Protein AF-A0A971YP90-F1 (afdb_monomer_lite)

Sequence (49 aa):
MNVQLLMEKLGGGGHLTIAGAQLPGLDVGAAQMKVSAILEEYLSEGDEA

pLDDT: mean 91.85, std 10.28, range [49.75, 98.06]

Foldseek 3Di:
DQVQVLQVVQVWGDGRVDIHHDDPPDDPVRVVVSSVVSVVVVVVVVVVD

Structure (mmCIF, N/CA/C/O backbone):
data_AF-A0A971YP90-F1
#
_entry.id   AF-A0A971YP90-F1
#
loop_
_atom_site.group_PDB
_atom_site.id
_atom_site.type_symbol
_atom_site.label_atom_id
_atom_site.label_alt_id
_atom_site.label_comp_id
_atom_site.label_asym_id
_atom_site.label_entity_id
_atom_site.label_seq_id
_atom_site.pdbx_PDB_ins_code
_atom_site.Cartn_x
_atom_site.Cartn_y
_atom_site.Cartn_z
_atom_site.occupancy
_atom_site.B_iso_or_equiv
_atom_site.auth_seq_id
_atom_site.auth_comp_id
_atom_site.auth_asym_id
_atom_site.auth_atom_id
_atom_site.pdbx_PDB_model_num
ATOM 1 N N . MET A 1 1 ? 7.646 -5.569 -12.500 1.00 83.38 1 MET A N 1
ATOM 2 C CA . MET A 1 1 ? 6.727 -5.021 -11.482 1.00 83.38 1 ME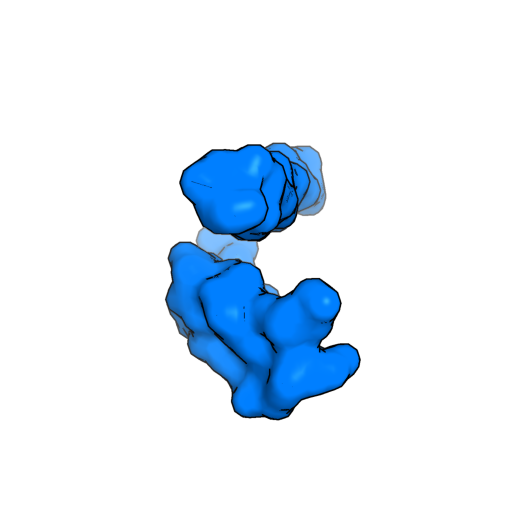T A CA 1
ATOM 3 C C . MET A 1 1 ? 7.548 -4.581 -10.285 1.00 83.38 1 MET A C 1
ATOM 5 O O . MET A 1 1 ? 8.264 -5.404 -9.729 1.00 83.38 1 MET A O 1
ATOM 9 N N . ASN A 1 2 ? 7.504 -3.295 -9.949 1.00 92.19 2 ASN A N 1
ATOM 10 C CA . ASN A 1 2 ? 8.187 -2.745 -8.782 1.00 92.19 2 ASN A CA 1
ATOM 11 C C . ASN A 1 2 ? 7.199 -2.706 -7.607 1.00 92.19 2 ASN A C 1
ATOM 13 O O . ASN A 1 2 ? 6.328 -1.839 -7.559 1.00 92.19 2 ASN A O 1
ATOM 17 N N . VAL A 1 3 ? 7.319 -3.656 -6.677 1.00 94.38 3 VAL A N 1
ATOM 18 C CA . VAL A 1 3 ? 6.357 -3.786 -5.569 1.00 94.38 3 VAL A CA 1
ATOM 19 C C . VAL A 1 3 ? 6.543 -2.728 -4.484 1.00 94.38 3 VAL A C 1
ATOM 21 O O . VAL A 1 3 ? 5.616 -2.484 -3.715 1.00 94.38 3 VAL A O 1
ATOM 24 N N . GLN A 1 4 ? 7.696 -2.053 -4.449 1.00 96.12 4 GLN A N 1
ATOM 25 C CA . GLN A 1 4 ? 7.920 -0.903 -3.575 1.00 96.12 4 GLN A CA 1
ATOM 26 C C . GLN A 1 4 ? 6.905 0.208 -3.875 1.00 96.12 4 GLN A C 1
ATOM 28 O O . GLN A 1 4 ? 6.204 0.640 -2.966 1.00 96.12 4 GLN A O 1
ATOM 33 N N . LEU A 1 5 ? 6.767 0.603 -5.148 1.00 93.81 5 LEU A N 1
ATOM 34 C CA . LEU A 1 5 ? 5.865 1.687 -5.567 1.00 93.81 5 LEU A CA 1
ATOM 35 C C . LEU A 1 5 ? 4.397 1.370 -5.244 1.00 93.81 5 LEU A C 1
ATOM 37 O O . LEU A 1 5 ? 3.661 2.232 -4.771 1.00 93.81 5 LEU A O 1
ATOM 41 N N . LEU A 1 6 ? 3.985 0.112 -5.440 1.00 94.00 6 LEU A N 1
ATOM 42 C CA . LEU A 1 6 ? 2.642 -0.360 -5.086 1.00 94.00 6 LEU A CA 1
ATOM 43 C C . LEU A 1 6 ? 2.360 -0.199 -3.585 1.00 94.00 6 LEU A C 1
ATOM 45 O O . LEU A 1 6 ? 1.289 0.260 -3.193 1.00 94.00 6 LEU A O 1
ATOM 49 N N . MET A 1 7 ? 3.315 -0.583 -2.733 1.00 95.81 7 MET A N 1
ATOM 50 C CA . MET A 1 7 ? 3.137 -0.525 -1.279 1.00 95.81 7 MET A CA 1
ATOM 51 C C . MET A 1 7 ? 3.283 0.897 -0.727 1.00 95.81 7 MET A C 1
ATOM 53 O O . MET A 1 7 ? 2.620 1.227 0.254 1.00 95.81 7 MET A O 1
ATOM 57 N N . GLU A 1 8 ? 4.071 1.766 -1.363 1.00 95.19 8 GLU A N 1
ATOM 58 C CA . GLU A 1 8 ? 4.142 3.195 -1.022 1.00 95.19 8 GLU A CA 1
ATOM 59 C C . GLU A 1 8 ? 2.796 3.904 -1.248 1.00 95.19 8 GLU A C 1
ATOM 61 O O . GLU A 1 8 ? 2.377 4.681 -0.389 1.00 95.19 8 GLU A O 1
ATOM 66 N N . LYS A 1 9 ? 2.043 3.561 -2.312 1.00 93.06 9 LYS A N 1
ATOM 67 C CA . LYS A 1 9 ? 0.657 4.049 -2.517 1.00 93.06 9 LYS A CA 1
ATOM 68 C C . LYS A 1 9 ? -0.296 3.635 -1.376 1.00 93.06 9 LYS A C 1
ATOM 70 O O . LYS A 1 9 ? -1.303 4.297 -1.132 1.00 93.06 9 LYS A O 1
ATOM 75 N N . LEU A 1 10 ? 0.031 2.571 -0.637 1.00 94.12 10 LEU A N 1
ATOM 76 C CA . LEU A 1 10 ? -0.697 2.109 0.554 1.00 94.12 10 LEU A CA 1
ATOM 77 C C . LEU A 1 10 ? -0.149 2.674 1.878 1.00 94.12 10 LEU A C 1
ATOM 79 O O . LEU A 1 10 ? -0.659 2.313 2.938 1.00 94.12 10 LEU A O 1
ATOM 83 N N . GLY A 1 11 ? 0.863 3.546 1.838 1.00 94.56 11 GLY A N 1
ATOM 84 C CA . GLY A 1 11 ? 1.531 4.090 3.026 1.00 94.56 11 GLY A CA 1
ATOM 85 C C . GLY A 1 11 ? 2.559 3.146 3.664 1.00 94.56 11 GLY A C 1
ATOM 86 O O . GLY A 1 11 ? 2.902 3.315 4.832 1.00 94.56 11 GLY A O 1
ATOM 87 N N . GLY A 1 12 ? 3.014 2.130 2.927 1.00 96.75 12 GLY A N 1
ATOM 88 C CA . GLY A 1 12 ? 4.066 1.198 3.328 1.00 96.75 12 GLY A CA 1
ATOM 89 C C . GLY A 1 12 ? 5.423 1.504 2.692 1.00 96.75 12 GLY A C 1
ATOM 90 O O . GLY A 1 12 ? 5.746 2.653 2.405 1.00 96.75 12 GLY A O 1
ATOM 91 N N . GLY A 1 13 ? 6.226 0.459 2.471 1.00 96.88 13 GLY A N 1
ATOM 92 C CA . GLY A 1 13 ? 7.537 0.573 1.825 1.00 96.88 13 GLY A CA 1
ATOM 93 C C . GLY A 1 13 ? 8.307 -0.750 1.750 1.00 96.88 13 GLY A C 1
ATOM 94 O O . GLY A 1 13 ? 7.792 -1.810 2.116 1.00 96.88 13 GLY A O 1
ATOM 95 N N . GLY A 1 14 ? 9.549 -0.697 1.259 1.00 97.06 14 GLY A N 1
ATOM 96 C CA . GLY A 1 14 ? 10.425 -1.863 1.127 1.00 97.06 14 GLY A CA 1
ATOM 97 C C . GLY A 1 14 ? 11.492 -1.696 0.044 1.00 97.06 14 GLY A C 1
ATOM 98 O O . GLY A 1 14 ? 12.075 -0.630 -0.105 1.00 97.06 14 GLY A O 1
ATOM 99 N N . HIS A 1 15 ? 11.737 -2.768 -0.703 1.00 97.25 15 HIS A N 1
ATOM 100 C CA . HIS A 1 15 ? 12.666 -2.856 -1.826 1.00 97.25 15 HIS A CA 1
ATOM 101 C C . HIS A 1 15 ? 11.935 -3.286 -3.108 1.00 97.25 15 HIS A C 1
ATOM 103 O O . HIS A 1 15 ? 10.805 -3.772 -3.072 1.00 97.25 15 HIS A O 1
ATOM 109 N N . LEU A 1 16 ? 12.630 -3.175 -4.244 1.00 94.69 16 LEU A N 1
ATOM 110 C CA . LEU A 1 16 ? 12.110 -3.428 -5.594 1.00 94.69 16 LEU A CA 1
ATOM 111 C C . LEU A 1 16 ? 11.284 -4.723 -5.736 1.00 94.69 16 LEU A C 1
ATOM 113 O O . LEU A 1 16 ? 10.274 -4.738 -6.439 1.00 94.69 16 LEU A O 1
ATOM 117 N N . THR A 1 17 ? 11.723 -5.806 -5.087 1.00 96.44 17 THR A N 1
ATOM 118 C CA . THR A 1 17 ? 11.127 -7.151 -5.179 1.00 96.44 17 THR A CA 1
ATOM 119 C C . THR A 1 17 ? 10.419 -7.606 -3.902 1.00 96.44 17 THR A C 1
ATOM 121 O O . THR A 1 17 ? 9.838 -8.690 -3.889 1.00 96.44 17 THR A O 1
ATOM 124 N N . ILE A 1 18 ? 10.453 -6.808 -2.830 1.00 97.00 18 ILE A N 1
ATOM 125 C CA . ILE A 1 18 ? 9.810 -7.134 -1.553 1.00 97.00 18 ILE A CA 1
ATOM 126 C C . ILE A 1 18 ? 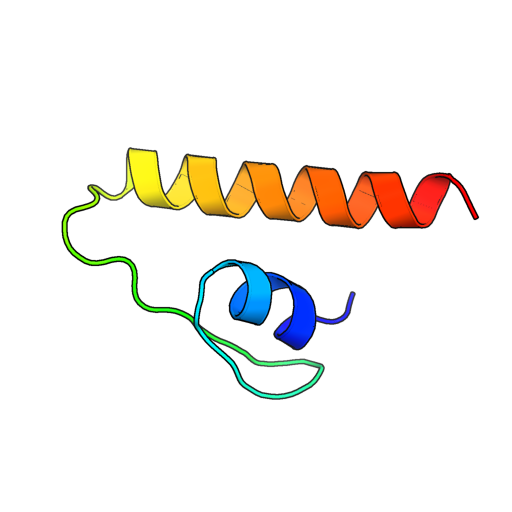9.402 -5.863 -0.811 1.00 97.00 18 ILE A C 1
ATOM 128 O O . ILE A 1 18 ? 10.245 -5.050 -0.450 1.00 97.00 18 ILE A O 1
ATOM 132 N N . ALA A 1 19 ? 8.113 -5.699 -0.538 1.00 97.44 19 ALA A N 1
ATOM 133 C CA . ALA A 1 19 ? 7.584 -4.549 0.184 1.00 97.44 19 ALA A CA 1
ATOM 134 C C . ALA A 1 19 ? 6.316 -4.932 0.955 1.00 97.44 19 ALA A C 1
ATOM 136 O O . ALA A 1 19 ? 5.733 -5.990 0.709 1.00 97.44 19 ALA A O 1
ATOM 137 N N . GLY A 1 20 ? 5.886 -4.075 1.880 1.00 96.38 20 GLY A N 1
ATOM 138 C CA . GLY A 1 20 ? 4.649 -4.280 2.626 1.00 96.38 20 GLY A CA 1
ATOM 139 C C . GLY A 1 20 ? 4.053 -2.985 3.164 1.00 96.38 20 GLY A C 1
ATOM 140 O O . GLY A 1 20 ? 4.745 -1.978 3.310 1.00 96.38 20 GLY A O 1
ATOM 141 N N . ALA A 1 21 ? 2.762 -3.035 3.479 1.00 96.75 21 ALA A N 1
ATOM 142 C CA . ALA A 1 21 ? 2.005 -1.960 4.107 1.00 96.75 21 ALA A CA 1
ATOM 143 C C . ALA A 1 21 ? 1.067 -2.541 5.174 1.00 96.75 21 ALA A C 1
ATOM 145 O O . ALA A 1 21 ? 0.677 -3.708 5.108 1.00 96.75 21 ALA A O 1
ATOM 146 N N . GLN A 1 22 ? 0.703 -1.725 6.159 1.00 96.38 22 GLN A N 1
ATOM 147 C CA . GLN A 1 22 ? -0.251 -2.091 7.204 1.00 96.38 22 GLN A CA 1
ATOM 148 C C . GLN A 1 22 ? -1.544 -1.307 6.990 1.00 96.38 22 GLN A C 1
ATOM 150 O O . GLN A 1 22 ? -1.511 -0.093 6.811 1.00 96.38 22 GLN A O 1
ATOM 155 N N . LEU A 1 23 ? -2.685 -1.998 7.018 1.00 95.81 23 LEU A N 1
ATOM 156 C CA . LEU A 1 23 ? -4.001 -1.416 6.744 1.00 95.81 23 LEU A CA 1
ATOM 157 C C . LEU A 1 23 ? -4.922 -1.577 7.966 1.00 95.81 23 LEU A C 1
ATOM 159 O O . LEU A 1 23 ? -5.758 -2.483 7.993 1.00 95.81 23 LEU A O 1
ATOM 163 N N . PRO A 1 24 ? -4.751 -0.752 9.017 1.00 95.38 24 PRO A N 1
ATOM 164 C CA . PRO A 1 24 ? -5.538 -0.869 10.238 1.00 95.38 24 PRO A CA 1
ATOM 165 C C . PRO A 1 24 ? -7.006 -0.505 9.997 1.00 95.38 24 PRO A C 1
ATOM 167 O O . PRO A 1 24 ? -7.320 0.412 9.241 1.00 95.38 24 PRO A O 1
ATOM 170 N N . GLY A 1 25 ? -7.909 -1.210 10.680 1.00 96.50 25 GLY A N 1
ATOM 171 C CA . GLY A 1 25 ? -9.346 -0.933 10.619 1.00 96.50 25 GLY A CA 1
ATOM 172 C C . GLY A 1 25 ? -10.047 -1.426 9.351 1.00 96.50 25 GLY A C 1
ATOM 173 O O . GLY A 1 25 ? -11.225 -1.130 9.176 1.00 96.50 25 GLY A O 1
ATOM 174 N N . LEU A 1 26 ? -9.357 -2.179 8.488 1.00 96.38 26 LEU A N 1
ATOM 175 C CA . LEU A 1 26 ? -9.969 -2.883 7.362 1.00 96.38 26 LEU A CA 1
ATOM 176 C C . LEU A 1 26 ? -10.147 -4.365 7.688 1.00 96.38 26 LEU A C 1
ATOM 178 O O . LEU A 1 26 ? -9.288 -4.984 8.318 1.00 96.38 26 LEU A O 1
ATOM 182 N N . ASP A 1 27 ? -11.249 -4.940 7.215 1.00 97.62 27 ASP A N 1
ATOM 183 C CA . ASP A 1 27 ? -11.351 -6.388 7.088 1.00 97.62 27 ASP A CA 1
ATOM 184 C C . ASP A 1 27 ? -10.539 -6.889 5.878 1.00 97.62 27 ASP A C 1
ATOM 186 O O . ASP A 1 27 ? -10.029 -6.120 5.056 1.00 97.62 27 ASP A O 1
ATOM 190 N N . VAL A 1 28 ? -10.403 -8.211 5.776 1.00 96.75 28 VAL A N 1
ATOM 191 C CA . VAL A 1 28 ? -9.601 -8.854 4.727 1.00 96.75 28 VAL A CA 1
ATOM 192 C C . VAL A 1 28 ? -10.152 -8.562 3.328 1.00 96.75 28 VAL A C 1
ATOM 194 O O . VAL A 1 28 ? -9.367 -8.383 2.400 1.00 96.75 28 VAL A O 1
ATOM 197 N N . GLY A 1 29 ? -11.476 -8.471 3.167 1.00 98.06 29 GLY A N 1
ATOM 198 C CA . GLY A 1 29 ? -12.101 -8.206 1.871 1.00 98.06 29 GLY A CA 1
ATOM 199 C C . GLY A 1 29 ? -11.828 -6.782 1.392 1.00 98.06 29 GLY A C 1
ATOM 200 O O . GLY A 1 29 ? -11.406 -6.576 0.254 1.00 98.06 29 GLY A O 1
ATOM 201 N N . ALA A 1 30 ? -11.987 -5.797 2.276 1.00 97.31 30 ALA A N 1
ATOM 202 C CA . ALA A 1 30 ? -11.665 -4.403 1.999 1.00 97.31 30 ALA A CA 1
ATOM 203 C C . ALA A 1 30 ? -10.169 -4.207 1.710 1.00 97.31 30 ALA A C 1
ATOM 205 O O . ALA A 1 30 ? -9.810 -3.482 0.779 1.00 97.31 30 ALA A O 1
ATOM 206 N N . ALA A 1 31 ? -9.294 -4.884 2.461 1.00 96.62 31 ALA A N 1
ATOM 207 C CA . ALA A 1 31 ? -7.858 -4.868 2.203 1.00 96.62 31 ALA A CA 1
ATOM 208 C C . ALA A 1 31 ? -7.523 -5.471 0.828 1.00 96.62 31 ALA A C 1
ATOM 210 O O . ALA A 1 31 ? -6.769 -4.864 0.069 1.00 96.62 31 ALA A O 1
ATOM 211 N N . GLN A 1 32 ? -8.124 -6.612 0.474 1.00 97.06 32 GLN A N 1
ATOM 212 C CA . GLN A 1 32 ? -7.932 -7.251 -0.829 1.00 97.06 32 GLN A CA 1
ATOM 213 C C . GLN A 1 32 ? -8.379 -6.339 -1.976 1.00 97.06 32 GLN A C 1
ATOM 215 O O . GLN A 1 32 ? -7.597 -6.112 -2.895 1.00 97.06 32 GLN A O 1
ATOM 220 N N . MET A 1 33 ? -9.587 -5.767 -1.901 1.00 97.56 33 MET A N 1
ATOM 221 C CA . MET A 1 33 ? -10.098 -4.848 -2.928 1.00 97.56 33 MET A CA 1
ATOM 222 C C . MET A 1 33 ? -9.174 -3.644 -3.125 1.00 97.56 33 MET A C 1
ATOM 224 O O . MET A 1 33 ? -8.894 -3.257 -4.256 1.00 97.56 33 MET A O 1
ATOM 228 N N . LYS A 1 34 ? -8.654 -3.078 -2.030 1.00 95.81 34 LYS A N 1
ATOM 229 C CA . LYS A 1 34 ? -7.743 -1.932 -2.093 1.00 95.81 34 LYS A CA 1
ATOM 230 C C . LYS A 1 34 ? -6.408 -2.285 -2.755 1.00 95.81 34 LYS A C 1
ATOM 232 O O . LYS A 1 34 ? -5.905 -1.498 -3.550 1.00 95.81 34 LYS A O 1
ATOM 237 N N . VAL A 1 35 ? -5.845 -3.457 -2.451 1.00 95.25 35 VAL A N 1
ATOM 238 C CA . VAL A 1 35 ? -4.607 -3.938 -3.089 1.00 95.25 35 VAL A CA 1
ATOM 239 C C . VAL A 1 35 ? -4.837 -4.229 -4.576 1.00 95.25 35 VAL A C 1
ATOM 241 O O . VAL A 1 35 ? -4.016 -3.828 -5.397 1.00 95.25 35 VAL A O 1
ATOM 244 N N . SER A 1 36 ? -5.953 -4.875 -4.931 1.00 96.00 36 SER A N 1
ATOM 245 C CA . SER A 1 36 ? -6.316 -5.161 -6.325 1.00 96.00 36 SER A CA 1
ATOM 246 C C . SER A 1 36 ? -6.480 -3.891 -7.158 1.00 96.00 36 SER A C 1
ATOM 248 O O . SER A 1 36 ? -5.908 -3.818 -8.238 1.00 96.00 36 SER A O 1
ATOM 250 N N . ALA A 1 37 ? -7.169 -2.870 -6.639 1.00 95.31 37 ALA A N 1
ATOM 251 C CA . ALA A 1 37 ? -7.371 -1.609 -7.355 1.00 95.31 37 ALA A CA 1
ATOM 252 C C . ALA A 1 37 ? -6.045 -0.904 -7.695 1.00 95.31 37 ALA A C 1
ATOM 254 O O . ALA A 1 37 ? -5.855 -0.431 -8.809 1.00 95.31 37 ALA A O 1
ATOM 255 N N . ILE A 1 38 ? -5.097 -0.882 -6.754 1.00 93.44 38 ILE A N 1
ATOM 256 C CA . ILE A 1 38 ? -3.777 -0.270 -6.976 1.00 93.44 38 ILE A CA 1
ATOM 257 C C . ILE A 1 38 ? -2.943 -1.091 -7.964 1.00 93.44 38 ILE A C 1
ATOM 259 O O . ILE A 1 38 ? -2.168 -0.533 -8.738 1.00 93.44 38 ILE A O 1
ATOM 263 N N . LEU A 1 39 ? -3.086 -2.419 -7.942 1.00 93.88 39 LEU A N 1
ATOM 264 C CA . LEU A 1 39 ? -2.431 -3.287 -8.914 1.00 93.88 39 LEU A CA 1
ATOM 265 C C . LEU A 1 39 ? -2.969 -3.042 -10.330 1.00 93.88 39 LEU A C 1
ATOM 267 O O . LEU A 1 39 ? -2.175 -2.955 -11.260 1.00 93.88 39 LEU A O 1
ATOM 271 N N . GLU A 1 40 ? -4.287 -2.912 -10.487 1.00 94.06 40 GLU A N 1
ATOM 272 C CA . GLU A 1 40 ? -4.929 -2.583 -11.766 1.00 94.06 40 GLU A CA 1
ATOM 273 C C . GLU A 1 40 ? -4.479 -1.214 -12.287 1.00 94.06 40 GLU A C 1
ATOM 27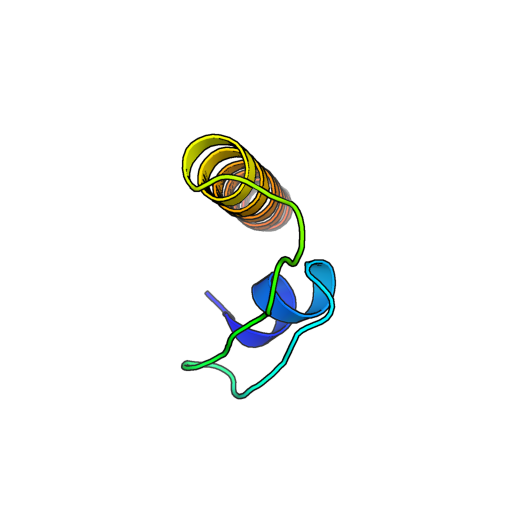5 O O . GLU A 1 40 ? -4.082 -1.109 -13.445 1.00 94.06 40 GLU A O 1
ATOM 280 N N . GLU A 1 41 ? -4.452 -0.194 -11.423 1.00 91.44 41 GLU A N 1
ATOM 281 C CA . GLU A 1 41 ? -3.938 1.142 -11.752 1.00 91.44 41 GLU A CA 1
ATOM 282 C C . GLU A 1 41 ? -2.488 1.073 -12.254 1.00 91.44 41 GLU A C 1
ATOM 284 O O . GLU A 1 41 ? -2.180 1.568 -13.334 1.00 91.44 41 GLU A O 1
ATOM 289 N N . TYR A 1 42 ? -1.608 0.381 -11.524 1.00 90.44 42 TYR A N 1
ATOM 290 C CA . TYR A 1 42 ? -0.197 0.234 -11.893 1.00 90.44 42 TYR A CA 1
ATOM 291 C C . TYR A 1 42 ? 0.017 -0.511 -13.217 1.00 90.44 42 TYR A C 1
ATOM 293 O O . TYR A 1 42 ? 0.958 -0.210 -13.950 1.00 90.44 42 TYR A O 1
ATOM 301 N N . LEU A 1 43 ? -0.816 -1.511 -13.515 1.00 89.88 43 LEU A N 1
ATOM 302 C CA . LEU A 1 43 ? -0.748 -2.236 -14.785 1.00 89.88 43 LEU A CA 1
ATOM 303 C C . LEU A 1 43 ? -1.256 -1.366 -15.943 1.00 89.88 43 LEU A C 1
ATOM 305 O O . LEU A 1 43 ? -0.610 -1.333 -16.984 1.00 89.88 43 LEU A O 1
ATOM 309 N N . SER A 1 44 ? -2.334 -0.604 -15.735 1.00 89.38 44 SER A N 1
ATOM 310 C CA . SER A 1 44 ? -2.869 0.322 -16.741 1.00 89.38 44 SER A CA 1
ATOM 311 C C . SER A 1 44 ? -1.902 1.466 -17.056 1.00 89.38 44 SER A C 1
ATOM 313 O O . SER A 1 44 ? -1.739 1.813 -18.220 1.00 89.38 44 SER A O 1
ATOM 315 N N . GLU A 1 45 ? -1.220 2.022 -16.048 1.00 82.31 45 GLU A N 1
ATOM 316 C CA . GLU A 1 45 ? -0.166 3.034 -16.241 1.00 82.31 45 GLU A CA 1
ATOM 317 C C . GLU A 1 45 ? 0.993 2.501 -17.111 1.0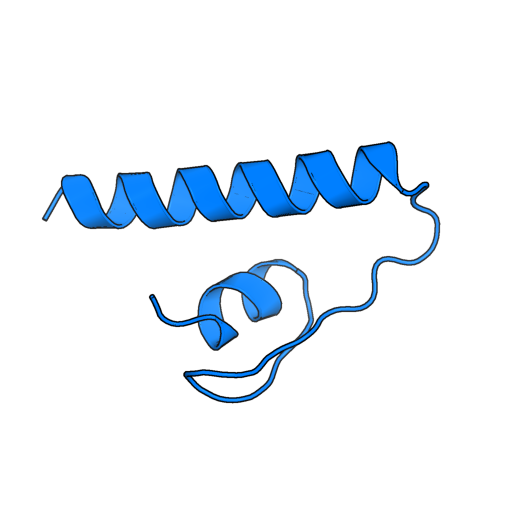0 82.31 45 GLU A C 1
ATOM 319 O O . GLU A 1 45 ? 1.648 3.270 -17.812 1.00 82.31 45 GLU A O 1
ATOM 324 N N . GLY A 1 46 ? 1.267 1.191 -17.060 1.00 69.19 46 GLY A N 1
ATOM 325 C CA . GLY A 1 46 ? 2.328 0.544 -17.836 1.00 69.19 46 GLY A CA 1
ATOM 326 C C . GLY A 1 46 ? 1.950 0.200 -19.279 1.00 69.19 46 GLY A C 1
ATOM 327 O O . GLY A 1 46 ? 2.847 0.092 -20.111 1.00 69.19 46 GLY A O 1
ATOM 328 N N . ASP A 1 47 ? 0.657 0.044 -19.571 1.00 61.44 47 ASP A N 1
ATOM 329 C CA . ASP A 1 47 ? 0.136 -0.272 -20.910 1.00 61.44 47 ASP A CA 1
ATOM 330 C C . ASP A 1 47 ? -0.058 0.984 -21.787 1.00 61.44 47 ASP A C 1
ATOM 332 O O . ASP A 1 47 ? -0.182 0.878 -23.008 1.00 61.44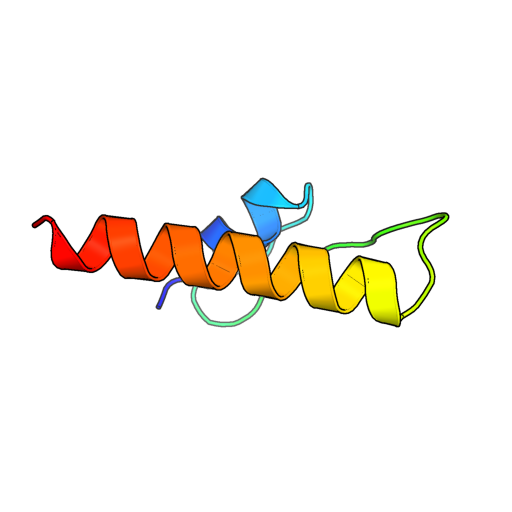 47 ASP A O 1
ATOM 336 N N . GLU A 1 48 ? -0.059 2.180 -21.189 1.00 58.41 48 GLU A N 1
ATOM 337 C CA . GLU A 1 48 ? -0.157 3.470 -21.893 1.00 58.41 48 GLU A CA 1
ATOM 338 C C . GLU A 1 48 ? 1.207 4.032 -22.368 1.00 58.41 48 GLU A C 1
ATOM 340 O O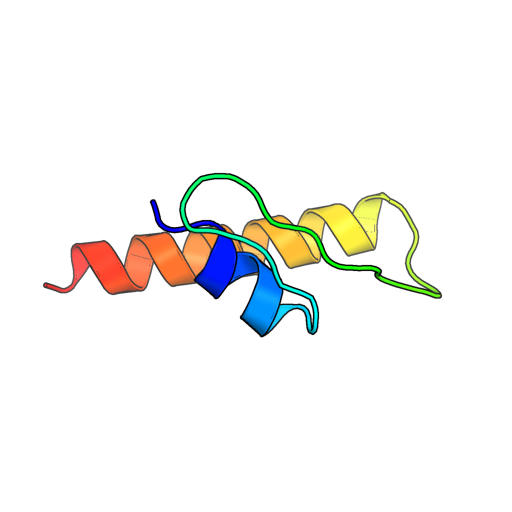 . GLU A 1 48 ? 1.265 5.164 -22.860 1.00 58.41 48 GLU A O 1
ATOM 345 N N . ALA A 1 49 ? 2.297 3.258 -22.247 1.00 49.75 49 ALA A N 1
ATOM 346 C CA . ALA A 1 49 ? 3.678 3.661 -22.552 1.00 49.75 49 ALA A CA 1
ATOM 347 C C . ALA A 1 49 ? 4.280 3.002 -23.808 1.00 49.75 49 ALA A C 1
ATOM 349 O O . ALA A 1 49 ? 4.058 1.791 -24.037 1.00 49.75 49 ALA A O 1
#

Radius of gyration: 11.22 Å; chains: 1; bounding box: 25×13×33 Å

Secondary structure (DSSP, 8-state):
--HHHHHHTTT-EEETTEEE---TT--HHHHHHHHHHHHHHHHHHHHT-